Protein AF-A0A0H2QX94-F1 (afdb_monomer)

Radius of gyration: 16.99 Å; Cα contacts (8 Å, |Δi|>4): 32; chains: 1; bounding box: 40×39×45 Å

Foldseek 3Di:
DDDPVVVVVVVVVVLVVVLLVQLLVLVVQLVPQDADPPDDPVNSVVSNVVSVVSNVVSADDPRDPVNVVVSVVVSVVLVPDDCVVNVVVVPPDDDD

Nearest PDB structures (foldseek):
  8oir-assembly1_Aa  TM=2.369E-01  e=5.711E+00  Homo sapiens

Organism: NCBI:txid27342

pLDDT: mean 78.49, std 15.84, range [29.22, 97.06]

Structure (mmCIF, N/CA/C/O backbone):
data_AF-A0A0H2QX94-F1
#
_entry.id   AF-A0A0H2QX94-F1
#
loop_
_atom_site.group_PDB
_atom_site.id
_atom_site.type_symbol
_atom_site.label_atom_id
_atom_site.label_alt_id
_atom_site.label_comp_id
_atom_site.label_asym_id
_atom_site.label_entity_id
_atom_site.label_seq_id
_atom_site.pdbx_PDB_ins_code
_atom_site.Cartn_x
_atom_site.Cartn_y
_atom_site.Cartn_z
_atom_site.occupancy
_atom_site.B_iso_or_equiv
_atom_site.auth_seq_id
_atom_site.auth_comp_id
_atom_site.auth_asym_id
_atom_site.auth_atom_id
_atom_site.pdbx_PDB_model_num
ATOM 1 N N . MET A 1 1 ? 15.337 -30.923 -21.786 1.00 48.19 1 MET A N 1
ATOM 2 C CA . MET A 1 1 ? 15.559 -30.021 -20.636 1.00 48.19 1 MET A CA 1
ATOM 3 C C . MET A 1 1 ? 15.542 -28.610 -21.192 1.00 48.19 1 MET A C 1
ATOM 5 O O . MET A 1 1 ? 16.272 -28.368 -22.141 1.00 48.19 1 MET A O 1
ATOM 9 N N . GLY A 1 2 ? 14.606 -27.767 -20.747 1.00 72.50 2 GLY A N 1
ATOM 10 C CA . GLY A 1 2 ? 14.398 -26.431 -21.321 1.00 72.50 2 GLY A CA 1
ATOM 11 C C . GLY A 1 2 ? 15.569 -25.488 -21.046 1.00 72.50 2 GLY A C 1
ATOM 12 O O . GLY A 1 2 ? 16.303 -25.696 -20.082 1.00 72.50 2 GLY A O 1
ATOM 13 N N . ASP A 1 3 ? 15.730 -24.479 -21.903 1.00 85.19 3 ASP A N 1
ATOM 14 C CA . ASP A 1 3 ? 16.717 -23.410 -21.736 1.00 85.19 3 ASP A CA 1
ATOM 15 C C . ASP A 1 3 ? 16.555 -22.746 -20.350 1.00 85.19 3 ASP A C 1
ATOM 17 O O . ASP A 1 3 ? 15.491 -22.186 -20.064 1.00 85.19 3 ASP A O 1
ATOM 21 N N . PRO A 1 4 ? 17.578 -22.796 -19.475 1.00 76.44 4 PRO A N 1
ATOM 22 C CA . PRO A 1 4 ? 17.540 -22.169 -18.156 1.00 76.44 4 PRO A CA 1
ATOM 23 C C . PRO A 1 4 ? 17.234 -20.668 -18.202 1.00 76.44 4 PRO A C 1
ATOM 25 O O . PRO A 1 4 ? 16.607 -20.142 -17.282 1.00 76.44 4 PRO A O 1
ATOM 28 N N . LYS A 1 5 ? 17.635 -19.982 -19.280 1.00 80.38 5 LYS A N 1
ATOM 29 C CA . LYS A 1 5 ? 17.368 -18.555 -19.459 1.00 80.38 5 LYS A CA 1
ATOM 30 C C . LYS A 1 5 ? 15.880 -18.292 -19.682 1.00 80.38 5 LYS A C 1
ATOM 32 O O . LYS A 1 5 ? 15.310 -17.438 -19.015 1.00 80.38 5 LYS A O 1
ATOM 37 N N . ALA A 1 6 ? 15.226 -19.104 -20.512 1.00 83.31 6 ALA A N 1
ATOM 38 C CA . ALA A 1 6 ? 13.784 -19.015 -20.734 1.00 83.31 6 ALA A CA 1
ATOM 39 C C . ALA A 1 6 ? 12.969 -19.254 -19.445 1.00 83.31 6 ALA A C 1
ATOM 41 O O . ALA A 1 6 ? 11.934 -18.621 -19.240 1.00 83.31 6 ALA A O 1
ATOM 42 N N . VAL A 1 7 ? 13.444 -20.128 -18.548 1.00 85.12 7 VAL A N 1
ATOM 43 C CA . VAL A 1 7 ? 12.817 -20.347 -17.231 1.00 85.12 7 VAL A CA 1
ATOM 44 C C . VAL A 1 7 ? 12.971 -19.118 -16.327 1.00 85.12 7 VAL A C 1
ATOM 46 O O . VAL A 1 7 ? 12.015 -18.728 -15.656 1.00 85.12 7 VAL A O 1
ATOM 49 N N . TRP A 1 8 ? 14.147 -18.485 -16.323 1.00 78.56 8 TRP A N 1
ATOM 50 C CA . TRP A 1 8 ? 14.406 -17.281 -15.5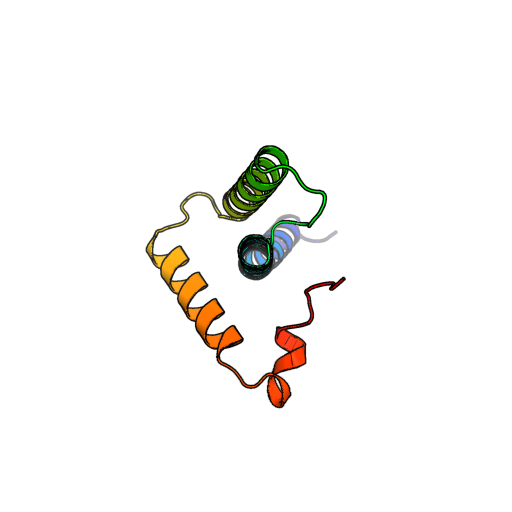28 1.00 78.56 8 TRP A CA 1
ATOM 51 C C . TRP A 1 8 ? 13.651 -16.048 -16.040 1.00 78.56 8 TRP A C 1
ATOM 53 O O . TRP A 1 8 ? 13.102 -15.286 -15.241 1.00 78.56 8 TRP A O 1
ATOM 63 N N . ASP A 1 9 ? 13.562 -15.886 -17.359 1.00 76.75 9 ASP A N 1
ATOM 64 C CA . ASP A 1 9 ? 12.820 -14.796 -17.995 1.00 76.75 9 ASP A CA 1
ATOM 65 C C . ASP A 1 9 ? 11.314 -14.935 -17.718 1.00 76.75 9 ASP A C 1
ATOM 67 O O . ASP A 1 9 ? 10.653 -13.962 -17.354 1.00 76.75 9 ASP A O 1
ATOM 71 N N . ALA A 1 10 ? 10.774 -16.158 -17.780 1.00 76.81 10 ALA A N 1
ATOM 72 C CA . ALA A 1 10 ? 9.383 -16.428 -17.416 1.00 76.81 10 ALA A CA 1
ATOM 73 C C . ALA A 1 10 ? 9.102 -16.152 -15.928 1.00 76.81 10 ALA A C 1
ATOM 75 O O . ALA A 1 10 ? 8.055 -15.597 -15.583 1.00 76.81 10 ALA A O 1
ATOM 76 N N . LEU A 1 11 ? 10.039 -16.508 -15.041 1.00 65.50 11 LEU A N 1
ATOM 77 C CA . LEU A 1 11 ? 9.917 -16.235 -13.610 1.00 65.50 11 LEU A CA 1
ATOM 78 C C . LEU A 1 11 ? 9.970 -14.731 -13.320 1.00 65.50 11 LEU A C 1
ATOM 80 O O . LEU A 1 11 ? 9.160 -14.243 -12.535 1.00 65.50 11 LEU A O 1
ATOM 84 N N . SER A 1 12 ? 10.874 -14.005 -13.980 1.00 68.25 12 SER A N 1
ATOM 85 C CA . SER A 1 12 ? 11.009 -12.550 -13.867 1.00 68.25 12 SER A CA 1
ATOM 86 C C . SER A 1 12 ? 9.759 -11.833 -14.371 1.00 68.25 12 SER A C 1
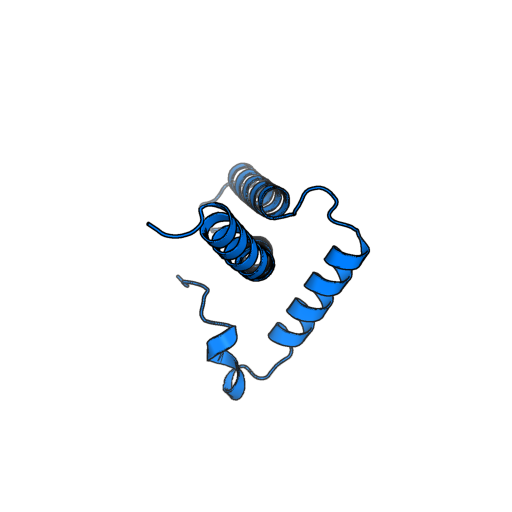ATOM 88 O O . SER A 1 12 ? 9.185 -11.038 -13.636 1.00 68.25 12 SER A O 1
ATOM 90 N N . ALA A 1 13 ? 9.247 -12.191 -15.552 1.00 68.31 13 ALA A N 1
ATOM 91 C CA . ALA A 1 13 ? 8.026 -11.601 -16.101 1.00 68.31 13 ALA A CA 1
ATOM 92 C C . ALA A 1 13 ? 6.804 -11.845 -15.196 1.00 68.31 13 ALA A C 1
ATOM 94 O O . ALA A 1 13 ? 5.998 -10.948 -14.947 1.00 68.31 13 ALA A O 1
ATOM 95 N N . HIS A 1 14 ? 6.674 -13.054 -14.646 1.00 63.59 14 HIS A N 1
ATOM 96 C CA . HIS A 1 14 ? 5.607 -13.371 -13.699 1.00 63.59 14 HIS A CA 1
ATOM 97 C C . HIS A 1 14 ? 5.796 -12.664 -12.345 1.00 63.59 14 HIS A C 1
ATOM 99 O O . HIS A 1 14 ? 4.817 -12.265 -11.710 1.00 63.59 14 HIS A O 1
ATOM 105 N N . HIS A 1 15 ? 7.041 -12.475 -11.899 1.00 60.47 15 HIS A N 1
ATOM 106 C CA . HIS A 1 15 ? 7.352 -11.676 -10.719 1.00 60.47 15 HIS A CA 1
ATOM 107 C C . HIS A 1 15 ? 6.960 -10.212 -10.942 1.00 60.47 15 HIS A C 1
ATOM 109 O O . HIS A 1 15 ? 6.242 -9.667 -10.103 1.00 60.47 15 HIS A O 1
ATOM 115 N N . GLU A 1 16 ? 7.360 -9.604 -12.059 1.00 60.88 16 GLU A N 1
ATOM 116 C CA . GLU A 1 16 ? 7.038 -8.226 -12.445 1.00 60.88 16 GLU A CA 1
ATOM 117 C C . GLU A 1 16 ? 5.531 -7.993 -12.532 1.00 60.88 16 GLU A C 1
ATOM 119 O O . GLU A 1 16 ? 5.048 -7.004 -11.996 1.00 60.88 16 GLU A O 1
ATOM 124 N N . GLN A 1 17 ? 4.762 -8.930 -13.095 1.00 59.62 17 GLN A N 1
ATOM 125 C CA . GLN A 1 17 ? 3.293 -8.860 -13.107 1.00 59.62 17 GLN A CA 1
ATOM 126 C C . GLN A 1 17 ? 2.679 -8.917 -11.701 1.00 59.62 17 GLN A C 1
ATOM 128 O O . GLN A 1 17 ? 1.651 -8.291 -11.433 1.00 59.62 17 GLN A O 1
ATOM 133 N N . LYS A 1 18 ? 3.304 -9.653 -10.775 1.00 59.69 18 LYS A N 1
ATOM 134 C CA . LYS A 1 18 ? 2.840 -9.753 -9.388 1.00 59.69 18 LYS A CA 1
ATOM 135 C C . LYS A 1 18 ? 3.182 -8.529 -8.550 1.00 59.69 18 LYS A C 1
ATOM 137 O O . LYS A 1 18 ? 2.455 -8.279 -7.589 1.00 59.69 18 LYS A O 1
ATOM 142 N N . VAL A 1 19 ? 4.228 -7.762 -8.871 1.00 63.78 19 VAL A N 1
ATOM 143 C CA . VAL A 1 19 ? 4.642 -6.621 -8.033 1.00 63.78 19 VAL A CA 1
ATOM 144 C C . VAL A 1 19 ? 3.553 -5.533 -7.959 1.00 63.78 19 VAL A C 1
ATOM 146 O O . VAL A 1 19 ? 3.174 -5.188 -6.840 1.00 63.78 19 VAL A O 1
ATOM 149 N N . PRO A 1 20 ? 2.954 -5.044 -9.070 1.00 62.16 20 PRO A N 1
ATOM 150 C CA . PRO A 1 20 ? 1.863 -4.065 -9.025 1.00 62.16 20 PRO A CA 1
ATOM 151 C C . PRO A 1 20 ? 0.635 -4.565 -8.257 1.00 62.16 20 PRO A C 1
ATOM 153 O O . PRO A 1 20 ? 0.089 -3.849 -7.421 1.00 62.16 20 PRO A O 1
ATOM 156 N N . ALA A 1 21 ? 0.235 -5.823 -8.477 1.00 66.06 21 ALA A N 1
ATOM 157 C CA . ALA A 1 21 ? -0.895 -6.424 -7.769 1.00 66.06 21 ALA A CA 1
ATOM 158 C C . ALA A 1 21 ? -0.621 -6.583 -6.261 1.00 66.06 21 ALA A C 1
ATOM 160 O O . ALA A 1 21 ? -1.518 -6.398 -5.442 1.00 66.06 21 ALA A O 1
ATOM 161 N N . THR A 1 22 ? 0.621 -6.897 -5.885 1.00 73.00 22 THR A N 1
ATOM 162 C CA . THR A 1 22 ? 1.040 -7.034 -4.481 1.00 73.00 22 THR A CA 1
ATOM 163 C C . THR A 1 22 ? 1.073 -5.675 -3.782 1.00 73.00 22 THR A C 1
ATOM 165 O O . THR A 1 22 ? 0.556 -5.563 -2.674 1.00 73.00 22 THR A O 1
ATOM 168 N N . ARG A 1 23 ? 1.586 -4.624 -4.441 1.00 79.06 23 ARG A N 1
ATOM 169 C CA . ARG A 1 2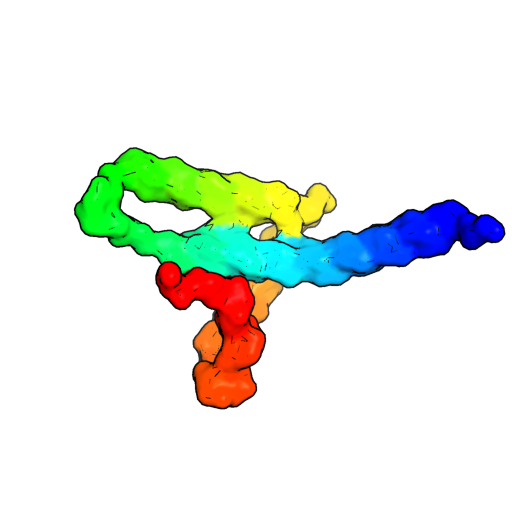3 ? 1.587 -3.257 -3.892 1.00 79.06 23 ARG A CA 1
ATOM 170 C C . ARG A 1 23 ? 0.177 -2.740 -3.636 1.00 79.06 23 ARG A C 1
ATOM 172 O O . ARG A 1 23 ? -0.074 -2.202 -2.562 1.00 79.06 23 ARG A O 1
ATOM 179 N N . PHE A 1 24 ? -0.752 -2.960 -4.568 1.00 77.25 24 PHE A N 1
ATOM 180 C CA . PHE A 1 24 ? -2.151 -2.567 -4.388 1.00 77.25 24 PHE A CA 1
ATOM 181 C C . PHE A 1 24 ? -2.759 -3.176 -3.116 1.00 77.25 24 PHE A C 1
ATOM 183 O O . PHE A 1 24 ? -3.337 -2.455 -2.305 1.00 77.25 24 PHE A O 1
ATOM 190 N N . VAL A 1 25 ? -2.560 -4.482 -2.902 1.00 81.19 25 VAL A N 1
ATOM 191 C CA . VAL A 1 25 ? -3.031 -5.183 -1.695 1.00 81.19 25 VAL A CA 1
ATOM 192 C C . VAL A 1 25 ? -2.375 -4.615 -0.434 1.00 81.19 25 VAL A C 1
ATOM 194 O O . VAL A 1 25 ? -3.044 -4.443 0.582 1.00 81.19 25 VAL A O 1
ATOM 197 N N . SER A 1 26 ? -1.083 -4.279 -0.478 1.00 86.75 26 SER A N 1
ATOM 198 C CA . SER A 1 26 ? -0.387 -3.675 0.664 1.00 86.75 26 SER A CA 1
ATOM 199 C C . SER A 1 26 ? -0.904 -2.272 1.003 1.00 86.75 26 SER A C 1
ATOM 201 O O . SER A 1 26 ? -1.112 -1.970 2.179 1.00 86.75 26 SER A O 1
ATOM 203 N N . TYR A 1 27 ? -1.162 -1.425 0.001 1.00 88.00 27 TYR A N 1
ATOM 204 C CA . TYR A 1 27 ? -1.766 -0.109 0.222 1.00 88.00 27 TYR A CA 1
ATOM 205 C C . TYR A 1 27 ? -3.193 -0.219 0.752 1.00 88.00 27 TYR A C 1
ATOM 207 O O . TYR A 1 27 ? -3.580 0.511 1.664 1.00 88.00 27 TYR A O 1
ATOM 215 N N . GLU A 1 28 ? -3.981 -1.138 0.204 1.00 85.75 28 GLU A N 1
ATOM 216 C CA . GLU A 1 28 ? -5.334 -1.393 0.675 1.00 85.75 28 GLU A CA 1
ATOM 217 C C . GLU A 1 28 ? -5.342 -1.877 2.130 1.00 85.75 28 GLU A C 1
ATOM 219 O O . GLU A 1 28 ? -6.119 -1.362 2.935 1.00 85.75 28 GLU A O 1
ATOM 224 N N . ALA A 1 29 ? -4.434 -2.787 2.495 1.00 89.00 29 ALA A N 1
ATOM 225 C CA . ALA A 1 29 ? -4.270 -3.255 3.866 1.00 89.00 29 ALA A CA 1
ATOM 226 C C . ALA A 1 29 ? -3.906 -2.112 4.824 1.00 89.00 29 ALA A C 1
ATOM 228 O O . ALA A 1 29 ? -4.513 -2.013 5.887 1.00 89.00 29 ALA A O 1
ATOM 229 N N . LEU A 1 30 ? -2.975 -1.224 4.441 1.00 91.81 30 LEU A N 1
ATOM 230 C CA . LEU A 1 30 ? -2.611 -0.039 5.228 1.00 91.81 30 LEU A CA 1
ATOM 231 C C . LEU A 1 30 ? -3.819 0.881 5.451 1.00 91.81 30 LEU A C 1
ATOM 233 O O . LEU A 1 30 ? -4.112 1.252 6.585 1.00 91.81 30 LEU A O 1
ATOM 237 N N . LEU A 1 31 ? -4.527 1.241 4.377 1.00 88.56 31 LEU A N 1
ATOM 238 C CA .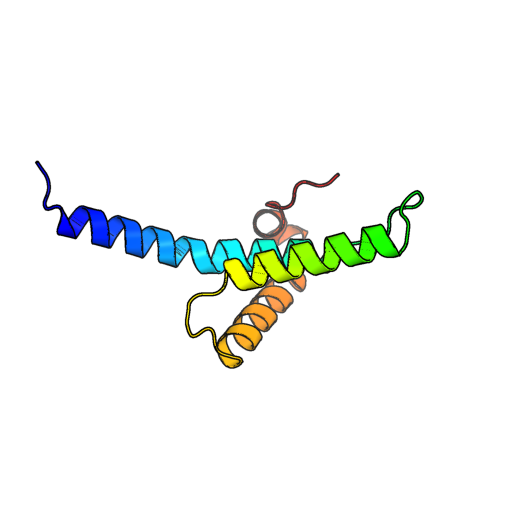 LEU A 1 31 ? -5.646 2.190 4.425 1.00 88.56 31 LEU A CA 1
ATOM 239 C C . LEU A 1 31 ? -6.912 1.610 5.069 1.00 88.56 31 LEU A C 1
ATOM 241 O O . LEU A 1 31 ? -7.828 2.360 5.399 1.00 88.56 31 LEU A O 1
ATOM 245 N N . SER A 1 32 ? -6.970 0.291 5.248 1.00 89.31 32 SER A N 1
ATOM 246 C CA . SER A 1 32 ? -8.067 -0.395 5.938 1.00 89.31 32 SER A CA 1
ATOM 247 C C . SER A 1 32 ? -7.803 -0.580 7.434 1.00 89.31 32 SER A C 1
ATOM 249 O O . SER A 1 32 ? -8.669 -1.088 8.146 1.00 89.31 32 SER A O 1
ATOM 251 N N . ILE A 1 33 ? -6.628 -0.180 7.943 1.00 93.31 33 ILE A N 1
ATOM 252 C CA . ILE A 1 33 ? -6.343 -0.233 9.379 1.00 93.31 33 ILE A CA 1
ATOM 253 C C . ILE A 1 33 ? -7.298 0.706 10.114 1.00 93.31 33 ILE A C 1
ATOM 255 O O . ILE A 1 33 ? -7.267 1.923 9.952 1.00 93.31 33 ILE A O 1
ATOM 259 N N . GLN A 1 34 ? -8.105 0.113 10.984 1.00 94.56 34 GLN A N 1
ATOM 260 C CA . GLN A 1 34 ? -8.898 0.813 11.982 1.00 94.56 34 GLN A CA 1
ATOM 261 C C . GLN A 1 34 ? -8.476 0.340 13.373 1.00 94.56 34 GLN A C 1
ATOM 263 O O . GLN A 1 34 ? -8.081 -0.824 13.557 1.00 94.56 34 GLN A O 1
ATOM 268 N N . LYS A 1 35 ? -8.533 1.263 14.340 1.00 94.19 35 LYS A N 1
ATOM 269 C CA . LYS A 1 35 ? -8.305 0.951 15.751 1.00 94.19 35 LYS A CA 1
ATOM 270 C C . LYS A 1 35 ? -9.390 -0.020 16.211 1.00 94.19 35 LYS A C 1
ATOM 272 O O . LYS A 1 35 ? -10.568 0.248 15.997 1.00 94.19 35 LYS A O 1
ATOM 277 N N . ARG A 1 36 ? -8.994 -1.113 16.859 1.00 94.56 36 ARG A N 1
ATOM 278 C CA . ARG A 1 36 ? -9.940 -2.044 17.498 1.00 94.56 36 ARG A CA 1
ATOM 279 C C . ARG A 1 36 ? -10.340 -1.533 18.885 1.00 94.56 36 ARG A C 1
ATOM 281 O O . ARG A 1 36 ? -9.594 -0.764 19.501 1.00 94.56 36 ARG A O 1
ATOM 288 N N . ASP A 1 37 ? -11.496 -1.951 19.386 1.00 93.62 37 ASP A N 1
ATOM 289 C CA . ASP A 1 37 ? -12.029 -1.467 20.669 1.00 93.62 37 ASP A CA 1
ATOM 290 C C . ASP A 1 37 ? -11.102 -1.802 21.849 1.00 93.62 37 ASP A C 1
ATOM 292 O O . ASP A 1 37 ? -10.828 -0.946 22.690 1.00 93.62 37 ASP A O 1
ATOM 296 N N . ASP A 1 38 ? -10.527 -3.003 21.843 1.00 94.75 38 ASP A N 1
ATOM 297 C CA . ASP A 1 38 ? -9.623 -3.561 22.855 1.00 94.75 38 ASP A CA 1
ATOM 298 C C . ASP A 1 38 ? -8.130 -3.273 22.598 1.00 94.75 38 ASP A C 1
ATOM 300 O O . ASP A 1 38 ? -7.256 -3.677 23.365 1.00 94.75 38 ASP A O 1
ATOM 304 N N . GLU A 1 39 ? -7.811 -2.554 21.523 1.00 95.94 39 GLU A N 1
ATOM 305 C CA . GLU A 1 39 ? -6.436 -2.308 21.102 1.00 95.94 39 GLU A CA 1
ATOM 306 C C . GLU A 1 39 ? -5.851 -1.031 21.720 1.00 95.94 39 GLU A C 1
ATOM 308 O O . GLU A 1 39 ? -6.461 0.046 21.709 1.00 95.94 39 GLU A O 1
ATOM 313 N N . SER A 1 40 ? -4.615 -1.141 22.216 1.00 96.81 40 SER A N 1
ATOM 314 C CA . SER A 1 40 ? -3.832 0.005 22.680 1.00 96.81 40 SER A CA 1
ATOM 315 C C . SER A 1 40 ? -3.306 0.838 21.508 1.00 96.81 40 SER A C 1
ATOM 317 O O . SER A 1 40 ? -3.053 0.329 20.417 1.00 96.81 40 SER A O 1
ATOM 319 N N . LEU A 1 41 ? -3.063 2.131 21.741 1.00 97.00 41 LEU A N 1
ATOM 320 C CA . LEU A 1 41 ? -2.492 3.006 20.709 1.00 97.00 41 LEU A CA 1
ATOM 321 C C . LEU A 1 41 ? -1.124 2.517 20.219 1.00 97.00 41 LEU A C 1
ATOM 323 O O . LEU A 1 41 ? -0.837 2.607 19.033 1.00 97.00 41 LEU A O 1
ATOM 327 N N . MET A 1 42 ? -0.304 1.942 21.103 1.00 96.81 42 MET A N 1
ATOM 328 C CA . MET A 1 42 ? 0.975 1.353 20.705 1.00 96.81 42 MET A CA 1
ATOM 329 C C . MET A 1 42 ? 0.805 0.173 19.746 1.00 96.81 42 MET A C 1
ATOM 331 O O . MET A 1 42 ? 1.508 0.105 18.742 1.00 96.81 42 MET A O 1
ATOM 335 N N . ALA A 1 43 ? -0.132 -0.736 20.029 1.00 96.25 43 ALA A N 1
ATOM 336 C CA . ALA A 1 43 ? -0.392 -1.881 19.161 1.00 96.25 43 ALA A CA 1
ATOM 337 C C . ALA A 1 43 ? -0.905 -1.438 17.778 1.00 96.25 43 ALA A C 1
ATOM 339 O O . ALA A 1 43 ? -0.460 -1.969 16.756 1.00 96.25 43 ALA A O 1
ATOM 340 N N . LEU A 1 44 ? -1.752 -0.402 17.739 1.00 96.88 44 LEU A N 1
ATOM 341 C CA . LEU A 1 44 ? -2.176 0.232 16.492 1.00 96.88 44 LEU A CA 1
ATOM 342 C C . LEU A 1 44 ? -0.980 0.804 15.714 1.00 96.88 44 LEU A C 1
ATOM 344 O O . LEU A 1 44 ? -0.833 0.510 14.527 1.00 96.88 44 LEU A O 1
ATOM 348 N N . THR A 1 45 ? -0.105 1.574 16.369 1.00 96.56 45 THR A N 1
ATOM 349 C CA . THR A 1 45 ? 1.100 2.139 15.738 1.00 96.56 45 THR A CA 1
ATOM 350 C C . THR A 1 45 ? 1.980 1.042 15.147 1.00 96.56 45 THR A C 1
ATOM 352 O O . THR A 1 45 ? 2.363 1.126 13.983 1.00 96.56 45 THR A O 1
ATOM 355 N N . THR A 1 46 ? 2.220 -0.044 15.887 1.00 97.06 46 THR A N 1
ATOM 356 C CA . THR A 1 46 ? 2.997 -1.187 15.389 1.00 97.06 46 THR A CA 1
ATOM 357 C C . THR A 1 46 ? 2.368 -1.822 14.145 1.00 97.06 46 THR A C 1
ATOM 359 O O . THR A 1 46 ? 3.084 -2.193 13.214 1.00 97.06 46 THR A O 1
ATOM 362 N N . ARG A 1 47 ? 1.034 -1.93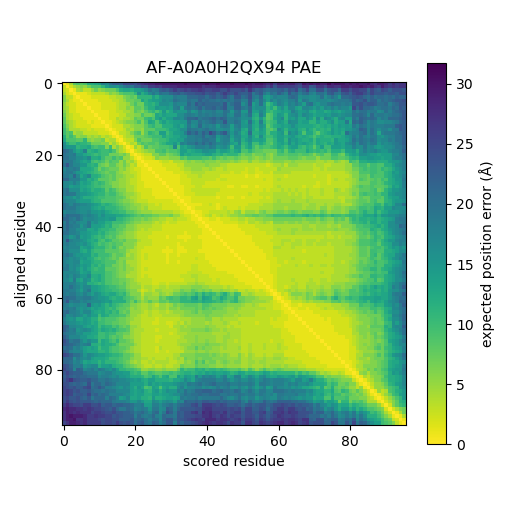2 14.068 1.00 96.44 47 ARG A N 1
ATOM 363 C CA . ARG A 1 47 ? 0.358 -2.436 12.857 1.00 96.44 47 ARG A CA 1
ATOM 364 C C . ARG A 1 47 ? 0.552 -1.508 11.662 1.00 96.44 47 ARG A C 1
ATOM 366 O O . ARG A 1 47 ? 0.813 -2.003 10.568 1.00 96.44 47 ARG A O 1
ATOM 373 N N . VAL A 1 48 ? 0.454 -0.194 11.867 1.00 96.12 48 VAL A N 1
ATOM 374 C CA . VAL A 1 48 ? 0.690 0.804 10.812 1.00 96.12 48 VAL A CA 1
ATOM 375 C C . VAL A 1 48 ? 2.134 0.728 10.313 1.00 96.12 48 VAL A C 1
ATOM 377 O O . VAL A 1 48 ? 2.363 0.649 9.108 1.00 96.12 48 VAL A O 1
ATOM 380 N N . GLU A 1 49 ? 3.111 0.665 11.217 1.00 96.31 49 GLU A N 1
ATOM 381 C CA . GLU A 1 49 ? 4.529 0.524 10.865 1.00 96.31 49 GLU A CA 1
ATOM 382 C C . GLU A 1 49 ? 4.812 -0.767 10.091 1.00 96.31 49 GLU A C 1
ATOM 384 O O . GLU A 1 49 ? 5.543 -0.757 9.100 1.00 96.31 49 GLU A O 1
ATOM 389 N N . ASN A 1 50 ? 4.215 -1.885 10.508 1.00 94.81 50 ASN A N 1
ATOM 390 C CA . ASN A 1 50 ? 4.371 -3.163 9.819 1.00 94.81 50 ASN A CA 1
ATOM 391 C C . ASN A 1 50 ? 3.743 -3.138 8.419 1.00 94.81 50 ASN A C 1
ATOM 393 O O . ASN A 1 50 ? 4.340 -3.662 7.477 1.00 94.81 50 ASN A O 1
ATOM 397 N N . ALA A 1 51 ? 2.584 -2.496 8.255 1.00 93.38 51 ALA A N 1
ATOM 398 C CA . ALA A 1 51 ? 1.966 -2.308 6.945 1.00 93.38 51 ALA A CA 1
ATOM 399 C C . ALA A 1 51 ? 2.822 -1.413 6.030 1.00 93.38 51 ALA A C 1
ATOM 401 O O . ALA A 1 51 ? 3.006 -1.734 4.857 1.00 93.38 51 ALA A O 1
ATOM 402 N N . LEU A 1 52 ? 3.425 -0.346 6.567 1.00 92.19 52 LEU A N 1
ATOM 403 C CA . LEU A 1 52 ? 4.365 0.495 5.818 1.00 92.19 52 LEU A CA 1
ATOM 404 C C . LEU A 1 52 ? 5.615 -0.278 5.383 1.00 92.19 52 LEU A C 1
ATOM 406 O O . LEU A 1 52 ? 6.019 -0.178 4.226 1.00 92.19 52 LEU A O 1
ATOM 410 N N . LYS A 1 53 ? 6.198 -1.099 6.265 1.00 91.00 53 LYS A N 1
ATOM 411 C CA . LYS A 1 53 ? 7.323 -1.982 5.910 1.00 91.00 53 LYS A CA 1
ATOM 412 C C . LYS A 1 53 ? 6.941 -2.975 4.812 1.00 91.00 53 LYS A C 1
ATOM 414 O O . LYS A 1 53 ? 7.737 -3.223 3.913 1.00 91.00 53 LYS A O 1
ATOM 419 N N . ALA A 1 54 ? 5.723 -3.518 4.847 1.00 88.75 54 ALA A N 1
ATOM 420 C CA . ALA A 1 54 ? 5.238 -4.416 3.801 1.00 88.75 54 ALA A CA 1
ATOM 421 C C . ALA A 1 54 ? 5.149 -3.716 2.433 1.00 88.75 54 ALA A C 1
ATOM 423 O O . ALA A 1 54 ? 5.573 -4.295 1.436 1.00 88.75 54 ALA A O 1
ATOM 424 N N . ILE A 1 55 ? 4.679 -2.463 2.389 1.00 88.62 55 ILE A N 1
ATOM 425 C CA . ILE A 1 55 ? 4.6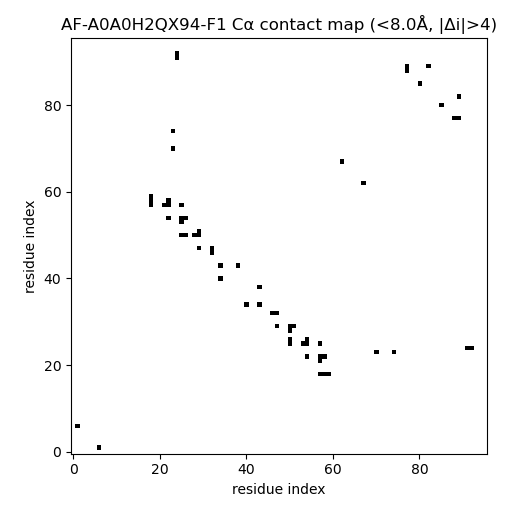75 -1.648 1.163 1.00 88.62 55 ILE A CA 1
ATOM 426 C C . ILE A 1 55 ? 6.104 -1.418 0.669 1.00 88.62 55 ILE A C 1
ATOM 428 O O . ILE A 1 55 ? 6.384 -1.644 -0.504 1.00 88.62 55 ILE A O 1
ATOM 432 N N . GLN A 1 56 ? 7.017 -1.021 1.558 1.00 8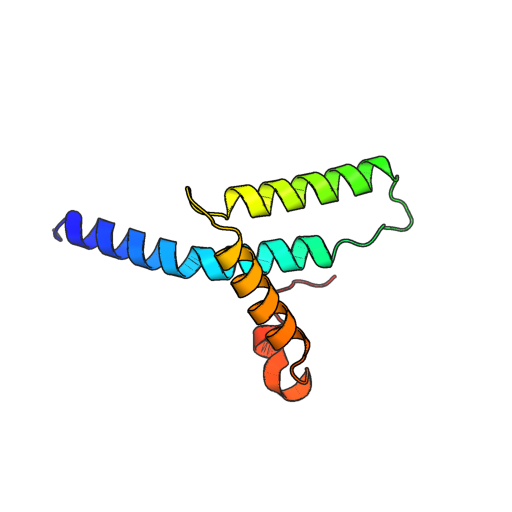5.94 56 GLN A N 1
ATOM 433 C CA . GLN A 1 56 ? 8.422 -0.789 1.206 1.00 85.94 56 GLN A CA 1
ATOM 434 C C . GLN A 1 56 ? 9.080 -2.044 0.622 1.00 85.94 56 GLN A C 1
ATOM 436 O O . GLN A 1 56 ? 9.759 -1.953 -0.395 1.00 85.94 56 GLN A O 1
ATOM 441 N N . ASN A 1 57 ? 8.818 -3.217 1.204 1.00 85.62 57 ASN A N 1
ATOM 442 C CA . ASN A 1 57 ? 9.320 -4.499 0.702 1.00 85.62 57 ASN A CA 1
ATOM 443 C C . ASN A 1 57 ? 8.694 -4.909 -0.641 1.00 85.62 57 ASN A C 1
ATOM 445 O O . ASN A 1 57 ? 9.306 -5.656 -1.400 1.00 85.62 57 ASN A O 1
ATOM 449 N N . ALA A 1 58 ? 7.471 -4.457 -0.928 1.00 81.81 58 ALA A N 1
ATOM 450 C CA . ALA A 1 58 ? 6.797 -4.697 -2.200 1.00 81.81 58 ALA A CA 1
ATOM 451 C C . ALA A 1 58 ? 7.234 -3.714 -3.303 1.00 81.81 58 ALA A C 1
ATOM 453 O O . ALA A 1 58 ? 6.933 -3.933 -4.480 1.00 81.81 58 ALA A O 1
ATOM 454 N N . CYS A 1 59 ? 7.927 -2.628 -2.956 1.00 82.94 59 CYS A N 1
ATOM 455 C CA . CYS A 1 59 ? 8.457 -1.681 -3.926 1.00 82.94 59 CYS A CA 1
ATOM 456 C C . CYS A 1 59 ? 9.784 -2.183 -4.524 1.00 82.94 59 CYS A C 1
ATOM 458 O O . CYS A 1 59 ? 10.666 -2.626 -3.789 1.00 82.94 59 CYS A O 1
ATOM 460 N N . PRO A 1 60 ? 9.962 -2.107 -5.856 1.00 78.56 60 PRO A N 1
ATOM 461 C CA . PRO A 1 60 ? 11.222 -2.470 -6.492 1.00 78.56 60 PRO A CA 1
ATOM 462 C C . PRO A 1 60 ? 12.342 -1.492 -6.111 1.00 78.56 60 PRO A C 1
ATOM 464 O O . PRO A 1 60 ? 12.099 -0.328 -5.779 1.00 78.56 60 PRO A O 1
ATOM 467 N N . SER A 1 61 ? 13.592 -1.944 -6.224 1.00 77.88 61 SER A N 1
ATOM 468 C CA . SER A 1 61 ? 14.756 -1.064 -6.111 1.00 77.88 61 SER A CA 1
ATOM 469 C C . SER A 1 61 ? 14.695 0.011 -7.201 1.00 77.88 61 SER A C 1
ATOM 471 O O . SER A 1 61 ? 14.752 -0.317 -8.385 1.00 77.88 61 SER A O 1
ATOM 473 N N . GLY A 1 62 ? 14.566 1.280 -6.807 1.00 82.56 62 GLY A N 1
ATOM 474 C CA . GLY A 1 62 ? 14.379 2.402 -7.736 1.00 82.56 62 GLY A CA 1
ATOM 475 C C . GLY A 1 62 ? 12.930 2.874 -7.886 1.00 82.56 62 GLY A C 1
ATOM 476 O O . GLY A 1 62 ? 12.641 3.618 -8.819 1.00 82.56 62 GLY A O 1
ATOM 477 N N . PHE A 1 63 ? 12.028 2.463 -6.988 1.00 83.56 63 PHE A N 1
ATOM 478 C CA . PHE A 1 63 ? 10.663 2.983 -6.950 1.00 83.56 63 PHE A CA 1
ATOM 479 C C . PHE A 1 63 ? 10.646 4.515 -6.849 1.00 83.56 63 PHE A C 1
ATOM 481 O O . PHE A 1 63 ? 11.230 5.090 -5.927 1.00 83.56 63 PHE A O 1
ATOM 488 N N . THR A 1 64 ? 9.990 5.174 -7.804 1.00 89.00 64 THR A N 1
ATOM 489 C CA . THR A 1 64 ? 9.974 6.638 -7.904 1.00 89.00 64 THR A CA 1
ATOM 490 C C . THR A 1 64 ? 8.704 7.237 -7.309 1.00 89.00 64 THR A C 1
ATOM 492 O O . THR A 1 64 ? 7.666 6.587 -7.183 1.00 89.00 64 THR A O 1
ATOM 495 N N . LEU A 1 65 ? 8.764 8.530 -6.985 1.00 88.50 65 LEU A N 1
ATOM 496 C CA . LEU A 1 65 ? 7.589 9.275 -6.532 1.00 88.50 65 LEU A CA 1
ATOM 497 C C . LEU A 1 65 ? 6.474 9.309 -7.596 1.00 88.50 65 LEU A C 1
ATOM 499 O O . LEU A 1 65 ? 5.294 9.279 -7.261 1.00 88.50 65 LEU A O 1
ATOM 503 N N . GLU A 1 66 ? 6.826 9.318 -8.882 1.00 89.50 66 GLU A N 1
ATOM 504 C CA . GLU A 1 66 ? 5.849 9.265 -9.977 1.00 89.50 66 GLU A CA 1
ATOM 505 C C . GLU A 1 66 ? 5.097 7.930 -10.016 1.00 89.50 66 GLU A C 1
ATOM 507 O O . GLU A 1 66 ? 3.883 7.910 -10.218 1.00 89.50 66 GLU A O 1
ATOM 512 N N . GLN A 1 67 ? 5.791 6.816 -9.756 1.00 85.19 67 GLN A N 1
ATOM 513 C CA . GLN A 1 67 ? 5.162 5.499 -9.646 1.00 85.19 67 GLN A CA 1
ATOM 514 C C . GLN A 1 67 ? 4.205 5.437 -8.451 1.00 85.19 67 GLN A C 1
ATOM 516 O O . GLN A 1 67 ? 3.117 4.882 -8.580 1.00 85.19 67 GLN A O 1
ATOM 521 N N . LEU A 1 68 ? 4.548 6.080 -7.328 1.00 86.75 68 LEU A N 1
ATOM 522 C CA . LEU A 1 68 ? 3.629 6.230 -6.196 1.00 86.75 68 LEU A CA 1
ATOM 523 C C . LEU A 1 68 ? 2.363 7.001 -6.588 1.00 86.75 68 LEU A C 1
ATOM 525 O O . LEU A 1 68 ? 1.258 6.566 -6.274 1.00 86.75 68 LEU A O 1
ATOM 529 N N . HIS A 1 69 ? 2.503 8.138 -7.274 1.00 87.62 69 HIS A N 1
ATOM 530 C CA . HIS A 1 69 ? 1.350 8.915 -7.734 1.00 87.62 69 HIS A CA 1
ATOM 531 C C . HIS A 1 69 ? 0.477 8.123 -8.715 1.00 87.62 69 HIS A C 1
ATOM 533 O O . HIS A 1 69 ? -0.750 8.197 -8.635 1.00 87.62 69 HIS A O 1
ATOM 539 N N . SER A 1 70 ? 1.092 7.341 -9.607 1.00 86.12 70 SER A N 1
ATOM 540 C CA . SER A 1 70 ? 0.374 6.455 -10.527 1.00 86.12 70 SER A CA 1
ATOM 541 C C . SER A 1 70 ? -0.406 5.369 -9.780 1.00 86.12 70 SER A C 1
ATOM 543 O O . SER A 1 70 ? -1.605 5.213 -10.023 1.00 86.12 70 SER A O 1
ATOM 545 N N . ASP A 1 71 ? 0.226 4.688 -8.818 1.00 84.81 71 ASP A N 1
ATOM 546 C CA . ASP A 1 71 ? -0.425 3.673 -7.984 1.00 84.81 71 ASP A CA 1
ATOM 547 C C . ASP A 1 71 ? -1.613 4.290 -7.209 1.00 84.81 71 ASP A C 1
ATOM 549 O O . ASP A 1 71 ? -2.717 3.738 -7.219 1.00 84.81 71 ASP A O 1
ATOM 553 N N . LEU A 1 72 ? -1.444 5.483 -6.620 1.00 85.62 72 LEU A N 1
ATOM 554 C CA . LEU A 1 72 ? -2.513 6.202 -5.912 1.00 85.62 72 LEU A CA 1
ATOM 555 C C . LEU A 1 72 ? -3.680 6.602 -6.828 1.00 85.62 72 LEU A C 1
ATOM 557 O O . LEU A 1 72 ? -4.840 6.441 -6.440 1.00 85.62 72 LEU A O 1
ATOM 561 N N . ALA A 1 73 ? -3.401 7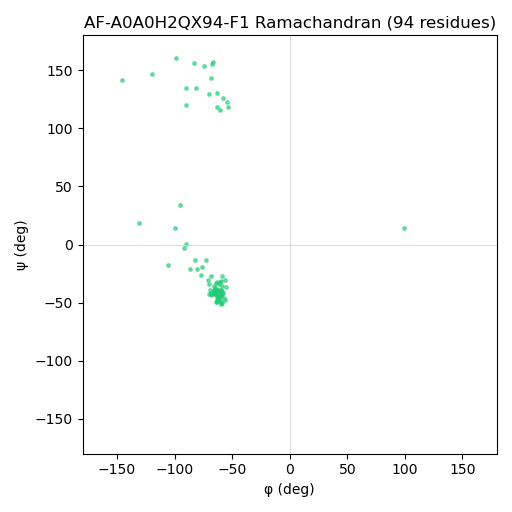.095 -8.037 1.00 85.12 73 ALA A N 1
ATOM 562 C CA . ALA A 1 73 ? -4.435 7.444 -9.010 1.00 85.12 73 ALA A CA 1
ATOM 563 C C . ALA A 1 73 ? -5.253 6.207 -9.420 1.00 85.12 73 ALA A C 1
ATOM 565 O O . ALA A 1 73 ? -6.485 6.251 -9.421 1.00 85.12 73 ALA A O 1
ATOM 566 N N . CYS A 1 74 ? -4.585 5.080 -9.682 1.00 80.44 74 CYS A N 1
ATOM 567 C CA . CYS A 1 74 ? -5.232 3.800 -9.969 1.00 80.44 74 CYS A CA 1
ATOM 568 C C . CYS A 1 74 ? -6.110 3.323 -8.802 1.00 80.44 74 CYS A C 1
ATOM 570 O O . CYS A 1 74 ? -7.256 2.924 -9.013 1.00 80.44 74 CYS A O 1
ATOM 572 N N . MET A 1 75 ? -5.620 3.410 -7.561 1.00 83.00 75 MET A N 1
ATOM 573 C CA . MET A 1 75 ? -6.406 3.064 -6.371 1.00 83.00 75 MET A CA 1
ATOM 574 C C . MET A 1 75 ? -7.649 3.933 -6.203 1.00 83.00 75 MET A C 1
ATOM 576 O O . MET A 1 75 ? -8.727 3.414 -5.904 1.00 83.00 75 MET A O 1
ATOM 580 N N . ALA A 1 76 ? -7.506 5.245 -6.391 1.00 84.69 76 ALA A N 1
ATOM 581 C CA . ALA A 1 76 ? -8.617 6.180 -6.308 1.00 84.69 76 ALA A CA 1
ATOM 582 C C . ALA A 1 76 ? -9.677 5.873 -7.374 1.00 84.69 76 ALA A C 1
ATOM 584 O O . ALA A 1 76 ? -10.862 5.812 -7.047 1.00 84.69 76 ALA A O 1
ATOM 585 N N . LEU A 1 77 ? -9.254 5.594 -8.613 1.00 82.38 77 LEU A N 1
ATOM 586 C CA . LEU A 1 77 ? -10.149 5.184 -9.695 1.00 82.38 77 LEU A CA 1
ATOM 587 C C . LEU A 1 77 ? -10.906 3.902 -9.338 1.00 82.38 77 LEU A C 1
ATOM 589 O O . LEU A 1 77 ? -12.131 3.899 -9.388 1.00 82.38 77 LEU A O 1
ATOM 593 N N . ILE A 1 78 ? -10.215 2.847 -8.892 1.00 78.56 78 ILE A N 1
ATOM 594 C CA . ILE A 1 78 ? -10.854 1.578 -8.499 1.00 78.56 78 ILE A CA 1
ATOM 595 C C . ILE A 1 78 ? -11.866 1.788 -7.362 1.00 78.56 78 ILE A C 1
ATOM 597 O O . ILE A 1 78 ? -12.951 1.203 -7.380 1.00 78.56 78 ILE A O 1
ATOM 601 N N . LYS A 1 79 ? -11.554 2.646 -6.383 1.00 77.38 79 LYS A N 1
ATOM 602 C CA . LYS A 1 79 ? -12.474 2.973 -5.281 1.00 77.38 79 LYS A CA 1
ATOM 603 C C . LYS A 1 79 ? -13.672 3.822 -5.720 1.00 77.38 79 LYS A C 1
ATOM 605 O O . LYS A 1 79 ? -14.730 3.691 -5.106 1.00 77.38 79 LYS A O 1
ATOM 610 N N . ALA A 1 80 ? -13.517 4.662 -6.744 1.00 82.88 80 ALA A N 1
ATOM 611 C CA . ALA A 1 80 ? -14.571 5.524 -7.280 1.00 82.88 80 ALA A CA 1
ATOM 612 C C . ALA A 1 80 ? -15.596 4.767 -8.143 1.00 82.88 80 ALA A C 1
ATOM 614 O O . ALA A 1 80 ? -16.705 5.261 -8.355 1.00 82.88 80 ALA A O 1
ATOM 615 N N . LEU A 1 81 ? -15.250 3.573 -8.633 1.00 80.69 81 LEU A N 1
ATOM 616 C CA . LEU A 1 81 ? -16.155 2.765 -9.443 1.00 80.69 81 LEU A CA 1
ATOM 617 C C . LEU A 1 81 ? -17.343 2.226 -8.617 1.00 80.69 81 LEU A C 1
ATOM 619 O O . LEU A 1 81 ? -17.169 1.830 -7.456 1.00 80.69 81 LEU A O 1
ATOM 623 N N . PRO A 1 82 ? -18.556 2.151 -9.203 1.00 78.12 82 PRO A N 1
ATOM 624 C CA . PRO A 1 82 ? -19.721 1.587 -8.532 1.00 78.12 82 PRO A CA 1
ATOM 625 C C . PRO A 1 82 ? -19.470 0.141 -8.094 1.00 78.12 82 PRO A C 1
ATOM 627 O O . PRO A 1 82 ? -19.147 -0.726 -8.907 1.00 78.12 82 PRO A O 1
ATOM 630 N N . ALA A 1 83 ? -19.688 -0.145 -6.809 1.00 67.62 83 ALA A N 1
ATOM 631 C CA . ALA A 1 83 ? -19.454 -1.477 -6.247 1.00 67.62 83 ALA A CA 1
ATOM 632 C C . ALA A 1 83 ? -20.275 -2.580 -6.942 1.00 67.62 83 ALA A C 1
ATOM 634 O O . ALA A 1 83 ? -19.842 -3.725 -6.976 1.00 67.62 83 ALA A O 1
ATOM 635 N N . LYS A 1 84 ? -21.430 -2.234 -7.524 1.00 66.44 84 LYS A N 1
ATOM 636 C CA . LYS A 1 84 ? -22.304 -3.164 -8.252 1.00 66.44 84 LYS A CA 1
ATOM 637 C C . LYS A 1 84 ? -21.663 -3.770 -9.511 1.00 66.44 84 LYS A C 1
ATOM 639 O O . LYS A 1 84 ? -21.932 -4.928 -9.800 1.00 66.44 84 LYS A O 1
ATOM 644 N N . ASP A 1 85 ? -20.794 -3.026 -10.197 1.00 64.94 85 ASP A N 1
ATOM 645 C CA . ASP A 1 85 ? -20.236 -3.427 -11.499 1.00 64.94 85 ASP A CA 1
ATOM 646 C C . ASP A 1 85 ? -18.768 -3.888 -11.386 1.00 64.94 85 ASP A C 1
ATOM 648 O O . ASP A 1 85 ? -18.258 -4.577 -12.266 1.00 64.94 85 ASP A O 1
ATOM 652 N N . TYR A 1 86 ? -18.089 -3.544 -10.282 1.00 58.31 86 TYR A N 1
ATOM 653 C CA . TYR A 1 86 ? -16.648 -3.772 -10.085 1.00 58.31 86 TYR A CA 1
ATOM 654 C C . TYR A 1 86 ? -16.303 -4.439 -8.744 1.00 58.31 86 TYR A C 1
ATOM 656 O O . TYR A 1 86 ? -15.156 -4.397 -8.291 1.00 58.31 86 TYR A O 1
ATOM 664 N N . SER A 1 87 ? -17.278 -5.076 -8.088 1.00 54.66 87 SER A N 1
ATOM 665 C CA . SER A 1 87 ? -17.074 -5.811 -6.829 1.00 54.66 87 SER A CA 1
ATOM 666 C C . SER A 1 87 ? -15.989 -6.883 -6.941 1.00 54.66 87 SER A C 1
ATOM 668 O O . SER A 1 87 ? -15.203 -7.028 -6.011 1.00 54.66 87 SER A O 1
ATOM 670 N N . SER A 1 88 ? -15.871 -7.566 -8.083 1.00 57.47 88 SER A N 1
ATOM 671 C CA . SER A 1 88 ? -14.836 -8.578 -8.349 1.00 57.47 88 SER A CA 1
ATOM 672 C C . SER A 1 88 ? -13.405 -8.035 -8.249 1.00 57.47 88 SER A C 1
ATOM 674 O O . SER A 1 88 ? -12.513 -8.753 -7.803 1.00 57.47 88 SER A O 1
ATOM 676 N N . PHE A 1 89 ? -13.186 -6.759 -8.583 1.00 54.50 89 PHE A N 1
ATOM 677 C CA . PHE A 1 89 ? -11.893 -6.084 -8.420 1.00 54.50 89 PHE A CA 1
ATOM 678 C C . PHE A 1 89 ? -11.646 -5.609 -6.982 1.00 54.50 89 PHE A C 1
ATOM 680 O O . PHE A 1 89 ? -10.497 -5.426 -6.590 1.00 54.50 89 PHE A O 1
ATOM 687 N N . ARG A 1 90 ? -12.708 -5.442 -6.182 1.00 53.28 90 ARG A N 1
ATOM 688 C CA . ARG A 1 90 ? -12.633 -5.085 -4.753 1.00 53.28 90 ARG A CA 1
ATOM 689 C C . ARG A 1 90 ? -12.470 -6.304 -3.836 1.00 53.28 90 ARG A C 1
ATOM 691 O O . ARG A 1 90 ? -12.033 -6.151 -2.703 1.00 53.28 90 ARG A O 1
ATOM 698 N N . PHE A 1 91 ? -12.824 -7.510 -4.287 1.00 45.75 91 PHE A N 1
ATOM 699 C CA . PHE A 1 91 ? -13.012 -8.680 -3.414 1.00 45.75 91 PHE A CA 1
ATOM 700 C C . PHE A 1 91 ? -11.801 -9.615 -3.275 1.00 45.75 91 PHE A C 1
ATOM 702 O O . PHE A 1 91 ? -11.955 -10.822 -3.096 1.00 45.75 91 PHE A O 1
ATOM 709 N N . ARG A 1 92 ? -10.577 -9.074 -3.301 1.00 46.44 92 ARG A N 1
ATOM 710 C CA . ARG A 1 92 ? -9.405 -9.789 -2.757 1.00 46.44 92 ARG A CA 1
ATOM 711 C C . ARG A 1 92 ? -9.017 -9.313 -1.351 1.00 46.44 92 ARG A C 1
ATOM 713 O O . ARG A 1 92 ? -7.947 -9.661 -0.861 1.00 46.44 92 ARG A O 1
ATOM 720 N N . MET A 1 93 ? -9.905 -8.575 -0.687 1.00 39.28 93 MET A N 1
ATOM 721 C CA . MET A 1 93 ? -9.859 -8.364 0.756 1.00 39.28 93 MET A CA 1
ATOM 722 C C . MET A 1 93 ? -10.671 -9.448 1.472 1.00 39.28 93 MET A C 1
ATOM 724 O O . MET A 1 93 ? -11.881 -9.529 1.247 1.00 39.28 93 MET A O 1
ATOM 728 N N . PRO A 1 94 ? -10.065 -10.262 2.353 1.00 35.25 94 PRO A N 1
ATOM 729 C CA . PRO A 1 94 ? -10.842 -10.986 3.342 1.00 35.25 94 PRO A CA 1
ATOM 730 C C . PRO A 1 94 ? -11.371 -9.967 4.360 1.00 35.25 94 PRO A C 1
ATOM 732 O O . PRO A 1 94 ? -10.624 -9.129 4.866 1.00 35.25 94 PRO A O 1
ATOM 735 N N . CYS A 1 95 ? -12.668 -10.015 4.631 1.00 29.22 95 CYS A N 1
ATOM 736 C CA . CYS A 1 95 ? -13.323 -9.228 5.667 1.00 29.22 95 CYS A CA 1
ATOM 737 C C . CYS A 1 95 ? -14.454 -10.079 6.263 1.00 29.22 95 CYS A C 1
ATOM 739 O O . CYS A 1 95 ? -15.174 -10.694 5.470 1.00 29.22 95 CYS A O 1
ATOM 741 N N . PRO A 1 96 ? -14.714 -10.047 7.580 1.00 39.12 96 PRO A N 1
ATOM 742 C CA . PRO A 1 96 ? -13.822 -9.915 8.738 1.00 39.12 96 PRO A CA 1
ATOM 743 C C . PRO A 1 96 ? -13.380 -11.275 9.316 1.00 39.12 96 PRO A C 1
ATOM 745 O O . PRO A 1 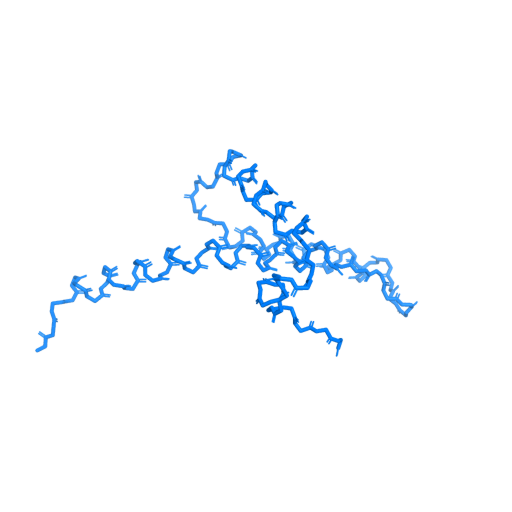96 ? -14.058 -12.296 9.062 1.00 39.12 96 PRO A O 1
#

Solvent-accessible surface area (backbone atoms only — not comparable to full-atom values): 5806 Å² total; per-residue (Å²): 134,79,62,68,63,62,56,50,52,51,50,49,55,52,47,60,63,43,36,64,60,49,34,51,52,31,51,51,54,47,74,63,67,69,85,53,96,93,55,52,72,67,60,49,49,52,52,53,53,50,32,51,49,50,34,57,72,45,46,60,96,82,70,46,73,66,56,50,53,50,53,51,51,53,51,51,52,65,67,70,49,60,61,90,85,45,41,82,82,62,63,84,61,90,78,135

Sequence (96 aa):
MGDPKAVWDALSAHHEQKVPATRFVSYEALLSIQKRDDESLMALTTRVENALKAIQNACPSGFTLEQLHSDLACMALIKALPAKDYSSFRFRMPCP

Secondary structure (DSSP, 8-state):
---HHHHHHHHHHHHHHHHHHHHHHHHHHHHT----TT--HHHHHHHHHHHHHHHHHHS-TT--HHHHHHHHHHHHHHHHS-HHHHHHHHTTS---

Mean predicted aligned error: 9.97 Å